Protein AF-A0A1F6F3U9-F1 (afdb_monomer)

Structure (mmCIF, N/CA/C/O backbone):
data_AF-A0A1F6F3U9-F1
#
_entry.id   AF-A0A1F6F3U9-F1
#
loop_
_atom_site.group_PDB
_atom_site.id
_atom_site.type_symbol
_atom_site.label_atom_id
_atom_site.label_alt_id
_atom_site.label_comp_id
_atom_site.label_asym_id
_atom_site.label_entity_id
_atom_site.label_seq_id
_atom_site.pdbx_PDB_ins_code
_atom_site.Cartn_x
_atom_site.Cartn_y
_atom_site.Cartn_z
_atom_site.occupancy
_atom_site.B_iso_or_equiv
_atom_site.auth_seq_id
_atom_site.auth_comp_id
_atom_site.auth_asym_id
_atom_site.auth_atom_id
_atom_site.pdbx_PDB_model_num
ATOM 1 N N . MET A 1 1 ? -0.476 -14.855 15.301 1.00 48.28 1 MET A N 1
ATOM 2 C CA . MET A 1 1 ? -0.268 -15.641 14.057 1.00 48.28 1 MET A CA 1
ATOM 3 C C . MET A 1 1 ? 0.546 -14.914 12.979 1.00 48.28 1 MET A C 1
ATOM 5 O O . MET A 1 1 ? 1.095 -15.589 12.121 1.00 48.28 1 MET A O 1
ATOM 9 N N . ILE A 1 2 ? 0.756 -13.595 13.089 1.00 57.59 2 ILE A N 1
ATOM 10 C CA . ILE A 1 2 ? 1.644 -12.790 12.227 1.00 57.59 2 ILE A CA 1
ATOM 11 C C . ILE A 1 2 ? 3.120 -13.262 12.109 1.00 57.59 2 ILE A C 1
ATOM 13 O O . ILE A 1 2 ? 3.648 -13.163 11.002 1.00 57.59 2 ILE A O 1
ATOM 17 N N . PRO A 1 3 ? 3.804 -13.850 13.125 1.00 51.75 3 PRO A N 1
ATOM 18 C CA . PRO A 1 3 ? 5.222 -14.203 12.953 1.00 51.75 3 PRO A CA 1
ATOM 19 C C . PRO A 1 3 ? 5.442 -15.367 11.975 1.00 51.75 3 PRO A C 1
ATOM 21 O O . PRO A 1 3 ? 6.508 -15.479 11.379 1.00 51.75 3 PRO A O 1
ATOM 24 N N . ARG A 1 4 ? 4.422 -16.213 11.759 1.00 51.81 4 ARG A N 1
ATOM 25 C CA . ARG A 1 4 ? 4.487 -17.311 10.782 1.00 51.81 4 ARG A CA 1
ATOM 26 C C . ARG A 1 4 ? 4.369 -16.821 9.341 1.00 51.81 4 ARG A C 1
ATOM 28 O O . ARG A 1 4 ? 4.961 -17.429 8.462 1.00 51.81 4 ARG A O 1
ATOM 35 N N . ILE A 1 5 ? 3.658 -15.716 9.118 1.00 58.09 5 ILE A N 1
ATOM 36 C CA . ILE A 1 5 ? 3.489 -15.103 7.793 1.00 58.09 5 ILE A CA 1
ATOM 37 C C . ILE A 1 5 ? 4.792 -14.409 7.379 1.00 58.09 5 ILE A C 1
ATOM 39 O O . ILE A 1 5 ? 5.242 -14.573 6.251 1.00 58.09 5 ILE A O 1
ATOM 43 N N . PHE A 1 6 ? 5.457 -13.735 8.325 1.00 57.97 6 PHE A N 1
ATOM 44 C CA . PHE A 1 6 ? 6.792 -13.174 8.104 1.00 57.97 6 PHE A CA 1
ATOM 45 C C . PHE A 1 6 ? 7.838 -14.273 7.846 1.00 57.97 6 PHE A C 1
ATOM 47 O O . PHE A 1 6 ? 8.634 -14.165 6.920 1.00 57.97 6 PHE A O 1
ATOM 54 N N . GLY A 1 7 ? 7.783 -15.383 8.595 1.00 58.53 7 GLY A N 1
ATOM 55 C CA . GLY A 1 7 ? 8.655 -16.542 8.368 1.00 58.53 7 GLY A CA 1
ATOM 56 C C . GLY A 1 7 ? 8.424 -17.255 7.028 1.00 58.53 7 GLY A C 1
ATOM 57 O O . GLY A 1 7 ? 9.380 -17.720 6.413 1.00 58.53 7 GLY A O 1
ATOM 58 N N . LEU A 1 8 ? 7.180 -17.311 6.541 1.00 60.19 8 LEU A N 1
ATOM 59 C CA . LEU A 1 8 ? 6.853 -17.920 5.247 1.00 60.19 8 LEU A CA 1
ATOM 60 C C . LEU A 1 8 ? 7.235 -17.008 4.071 1.00 60.19 8 LEU A C 1
ATOM 62 O O . LEU A 1 8 ? 7.703 -17.502 3.050 1.00 60.19 8 LEU A O 1
ATOM 66 N N . ALA A 1 9 ? 7.122 -15.685 4.239 1.00 61.50 9 ALA A N 1
ATOM 67 C CA . ALA A 1 9 ? 7.614 -14.710 3.268 1.00 61.50 9 ALA A CA 1
ATOM 68 C C . ALA A 1 9 ? 9.140 -14.812 3.082 1.00 61.50 9 ALA A C 1
ATOM 70 O O . ALA A 1 9 ? 9.621 -14.788 1.953 1.00 61.50 9 ALA A O 1
ATOM 71 N N . VAL A 1 10 ? 9.896 -15.030 4.168 1.00 66.12 10 VAL A N 1
ATOM 72 C CA . VAL A 1 10 ? 11.357 -15.245 4.125 1.00 66.12 10 VAL A CA 1
ATOM 73 C C . VAL A 1 10 ? 11.736 -16.563 3.432 1.00 66.12 10 VAL A C 1
ATOM 75 O O . VAL A 1 10 ? 12.770 -16.636 2.773 1.00 66.12 10 VAL A O 1
ATOM 78 N N . LEU A 1 11 ? 10.886 -17.591 3.508 1.00 64.25 11 LEU A N 1
ATOM 79 C CA . LEU A 1 11 ? 11.100 -18.874 2.824 1.00 64.25 11 LEU A CA 1
ATOM 80 C C . LEU A 1 11 ? 10.904 -18.806 1.300 1.00 64.25 11 LEU A C 1
ATOM 82 O O . LEU A 1 11 ? 11.435 -19.660 0.594 1.00 64.25 11 LEU A O 1
ATOM 86 N N . PHE A 1 12 ? 10.201 -17.790 0.788 1.00 62.09 12 PHE A N 1
ATOM 87 C CA . PHE A 1 12 ? 10.058 -17.537 -0.652 1.00 62.09 12 PHE A CA 1
ATOM 88 C C . PHE A 1 12 ? 11.164 -16.639 -1.234 1.00 62.09 12 PHE A C 1
ATOM 90 O O . PHE A 1 12 ? 11.372 -16.636 -2.447 1.00 62.09 12 PHE A O 1
ATOM 97 N N . VAL A 1 13 ? 11.939 -15.949 -0.388 1.00 67.12 13 VAL A N 1
ATOM 98 C CA . VAL A 1 13 ? 13.113 -15.151 -0.793 1.00 67.12 13 VAL A CA 1
ATOM 99 C C . VAL A 1 13 ? 14.141 -15.939 -1.622 1.00 67.12 13 VAL A C 1
ATOM 101 O O . VAL A 1 13 ? 14.583 -15.405 -2.640 1.00 67.12 13 VAL A O 1
ATOM 104 N N . PRO A 1 14 ? 14.524 -17.194 -1.295 1.00 65.31 14 PRO A N 1
ATOM 105 C CA . PRO A 1 14 ? 15.511 -17.918 -2.098 1.00 65.31 14 PRO A CA 1
ATOM 106 C C . PRO A 1 14 ? 15.024 -18.244 -3.515 1.00 65.31 14 PRO A C 1
ATOM 108 O O . PRO A 1 14 ? 15.860 -18.477 -4.383 1.00 65.31 14 PRO A O 1
ATOM 111 N N . MET A 1 15 ? 13.712 -18.199 -3.788 1.00 62.28 15 MET A N 1
ATOM 112 C CA . MET A 1 15 ? 13.182 -18.409 -5.138 1.00 62.28 15 MET A CA 1
ATOM 113 C C . MET A 1 15 ? 13.467 -17.218 -6.068 1.00 62.28 15 MET A C 1
ATOM 115 O O . MET A 1 15 ? 13.679 -17.410 -7.261 1.00 62.28 15 MET A O 1
ATOM 119 N N . VAL A 1 16 ? 13.574 -16.007 -5.511 1.00 61.66 16 VAL A N 1
ATOM 120 C CA . VAL A 1 16 ?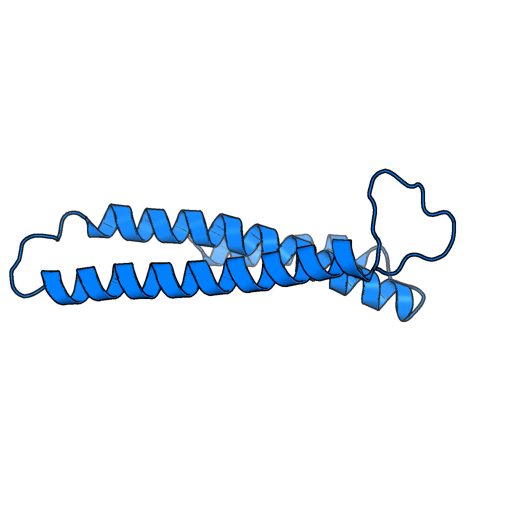 13.902 -14.770 -6.246 1.00 61.66 16 VAL A CA 1
ATOM 121 C C . VAL A 1 16 ? 15.407 -14.677 -6.558 1.00 61.66 16 VAL A C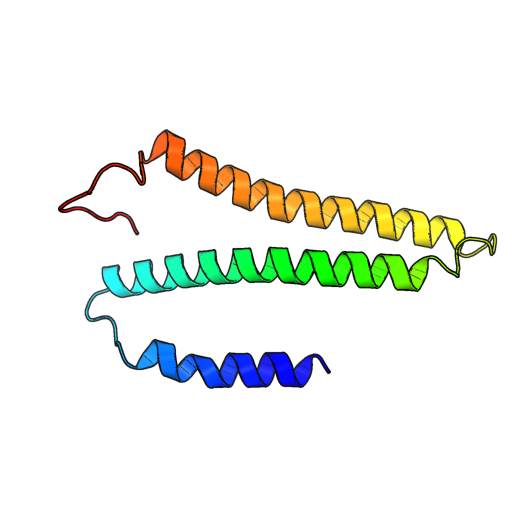 1
ATOM 123 O O . VAL A 1 16 ? 15.817 -14.003 -7.497 1.00 61.66 16 VAL A O 1
ATOM 126 N N . VAL A 1 17 ? 16.249 -15.400 -5.810 1.00 68.69 17 VAL A N 1
ATOM 127 C CA . VAL A 1 17 ? 17.722 -15.342 -5.920 1.00 68.69 17 VAL A CA 1
ATOM 128 C C . VAL A 1 17 ? 18.286 -16.251 -7.026 1.00 68.69 17 VAL A C 1
ATOM 130 O O . VAL A 1 17 ? 19.403 -16.030 -7.493 1.00 68.69 17 VAL A O 1
ATOM 133 N N . LEU A 1 18 ? 17.537 -17.258 -7.495 1.00 58.47 18 LEU A N 1
ATOM 134 C CA . LEU A 1 18 ? 18.032 -18.245 -8.474 1.00 58.47 18 LEU A CA 1
ATOM 135 C C . LEU A 1 18 ? 18.206 -17.694 -9.904 1.00 58.47 18 LEU A C 1
ATOM 137 O O . LEU A 1 18 ? 18.842 -18.349 -10.729 1.00 58.47 18 LEU A O 1
ATOM 141 N N . ALA A 1 19 ? 17.724 -16.481 -10.188 1.00 56.41 19 ALA A N 1
ATOM 142 C CA . ALA A 1 19 ? 17.994 -15.745 -11.422 1.00 56.41 19 ALA A CA 1
ATOM 143 C C . ALA A 1 19 ? 18.878 -14.527 -11.111 1.00 56.41 19 ALA A C 1
ATOM 145 O O . ALA A 1 19 ? 18.416 -13.390 -11.080 1.00 56.41 19 ALA A O 1
ATOM 146 N N . ALA A 1 20 ? 20.159 -14.771 -10.823 1.00 64.38 20 ALA A N 1
ATOM 147 C CA . ALA A 1 20 ? 21.096 -13.702 -10.490 1.00 64.38 20 ALA A CA 1
ATOM 148 C C . ALA A 1 20 ? 21.194 -12.673 -11.644 1.00 64.38 20 ALA A C 1
ATOM 150 O O . ALA A 1 20 ? 21.610 -13.049 -12.751 1.00 64.38 20 ALA A O 1
ATOM 151 N N . PRO A 1 21 ? 20.852 -11.389 -11.414 1.00 65.75 21 PRO A N 1
ATOM 152 C CA . PRO A 1 21 ? 20.948 -10.355 -12.436 1.00 65.75 21 PRO A CA 1
ATOM 153 C C . PRO A 1 21 ? 22.412 -10.150 -12.832 1.00 65.75 21 PRO A C 1
ATOM 155 O O . PRO A 1 21 ? 23.303 -10.040 -11.990 1.00 65.75 21 PRO A O 1
ATOM 158 N N . ARG A 1 22 ? 22.677 -10.116 -14.140 1.00 71.75 22 ARG A N 1
ATOM 159 C CA . ARG A 1 22 ? 24.040 -9.994 -14.691 1.00 71.75 22 ARG A CA 1
ATOM 160 C C . ARG A 1 22 ? 24.485 -8.542 -14.881 1.00 71.75 22 ARG A C 1
ATOM 162 O O . ARG A 1 22 ? 25.659 -8.303 -15.145 1.00 71.75 22 ARG A O 1
ATOM 169 N N . THR A 1 23 ? 23.570 -7.579 -14.751 1.00 81.38 23 THR A N 1
ATOM 170 C CA . THR A 1 23 ? 23.842 -6.145 -14.912 1.00 81.38 23 THR A CA 1
ATOM 171 C C . THR A 1 23 ? 23.138 -5.322 -13.830 1.00 81.38 23 THR A C 1
ATOM 173 O O . THR A 1 23 ? 22.151 -5.761 -13.241 1.00 81.38 23 THR A O 1
ATOM 176 N N . PHE A 1 24 ? 23.627 -4.101 -13.590 1.00 81.81 24 PHE A N 1
ATOM 177 C CA . PHE A 1 24 ? 22.987 -3.148 -12.673 1.00 81.81 24 PHE A CA 1
ATOM 178 C C . PHE A 1 24 ? 21.550 -2.801 -13.098 1.00 81.81 24 PHE A C 1
ATOM 180 O O . PHE A 1 24 ? 20.688 -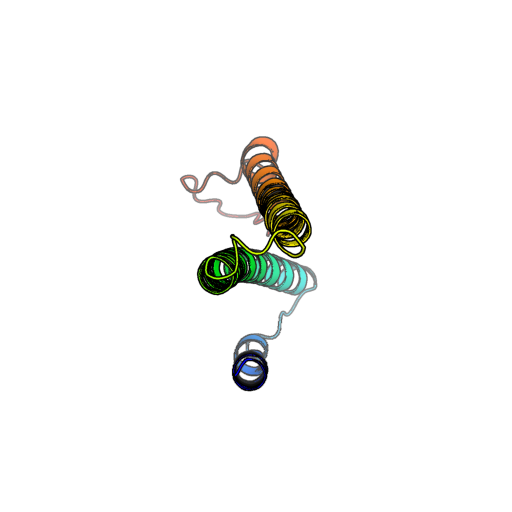2.598 -12.250 1.00 81.81 24 PHE A O 1
ATOM 187 N N . ARG A 1 25 ? 21.282 -2.783 -14.410 1.00 81.38 25 ARG A N 1
ATOM 188 C CA . ARG A 1 25 ? 19.954 -2.508 -14.973 1.00 81.38 25 ARG A CA 1
ATOM 189 C C . ARG A 1 25 ? 18.941 -3.586 -14.594 1.00 81.38 25 ARG A C 1
ATOM 191 O O . ARG A 1 25 ? 17.866 -3.259 -14.114 1.00 81.38 25 ARG A O 1
ATOM 198 N N . GLU A 1 26 ? 19.321 -4.852 -14.757 1.00 79.12 26 GLU A N 1
ATOM 199 C CA . GLU A 1 26 ? 18.488 -6.004 -14.381 1.00 79.12 26 GLU A CA 1
ATOM 200 C C . GLU A 1 26 ? 18.197 -6.015 -12.875 1.00 79.12 26 GLU A C 1
ATOM 202 O O . GLU A 1 26 ? 17.076 -6.276 -12.450 1.00 79.12 26 GLU A O 1
ATOM 207 N N . LEU A 1 27 ? 19.196 -5.668 -12.054 1.00 81.44 27 LEU A N 1
ATOM 208 C CA . LEU A 1 27 ? 19.017 -5.544 -10.609 1.00 81.44 27 LEU A CA 1
ATOM 209 C C . LEU A 1 27 ? 18.030 -4.422 -10.251 1.00 81.44 27 LEU A C 1
ATOM 211 O O . LEU A 1 27 ? 17.162 -4.620 -9.404 1.00 81.44 27 LEU A O 1
ATOM 215 N N . ALA A 1 28 ? 18.154 -3.254 -10.888 1.00 83.69 28 ALA A N 1
ATOM 216 C CA . ALA A 1 28 ? 17.267 -2.120 -10.648 1.00 83.69 28 ALA A CA 1
ATOM 217 C C . ALA A 1 28 ? 15.815 -2.434 -11.043 1.00 83.69 28 ALA A C 1
ATOM 219 O O . ALA A 1 28 ? 14.908 -2.117 -10.276 1.00 83.69 28 ALA A O 1
ATOM 220 N N . CYS A 1 29 ? 15.599 -3.111 -12.178 1.00 78.44 29 CYS A N 1
ATOM 221 C CA . CYS A 1 29 ? 14.259 -3.518 -12.601 1.00 78.44 29 CYS A CA 1
ATOM 222 C C . CYS A 1 29 ? 13.644 -4.552 -11.653 1.00 78.44 29 CYS A C 1
ATOM 224 O O . CYS A 1 29 ? 12.499 -4.396 -11.246 1.00 78.44 29 CYS A O 1
ATOM 226 N N . LEU A 1 30 ? 14.417 -5.553 -11.219 1.00 82.06 30 LEU A N 1
ATOM 227 C CA . LEU A 1 30 ? 13.933 -6.559 -10.270 1.00 82.06 30 LEU A CA 1
ATOM 228 C C . LEU A 1 30 ? 13.496 -5.930 -8.940 1.00 82.06 30 LEU A C 1
ATOM 230 O O . LEU A 1 30 ? 12.492 -6.335 -8.359 1.00 82.06 30 LEU A O 1
ATOM 234 N N . ILE A 1 31 ? 14.238 -4.929 -8.456 1.00 82.69 31 ILE A N 1
ATOM 235 C CA . ILE A 1 31 ? 13.869 -4.193 -7.243 1.00 82.69 31 ILE A CA 1
ATOM 236 C C . ILE A 1 31 ? 12.603 -3.361 -7.477 1.00 82.69 31 ILE A C 1
ATOM 238 O O . ILE A 1 31 ? 11.738 -3.350 -6.605 1.00 82.69 31 ILE A O 1
ATOM 242 N N . ALA A 1 32 ? 12.477 -2.687 -8.623 1.00 83.38 32 ALA A N 1
ATOM 243 C CA . ALA A 1 32 ? 11.293 -1.892 -8.950 1.00 83.38 32 ALA A CA 1
ATOM 244 C C . ALA A 1 32 ? 10.020 -2.758 -8.994 1.00 83.38 32 ALA A C 1
ATOM 246 O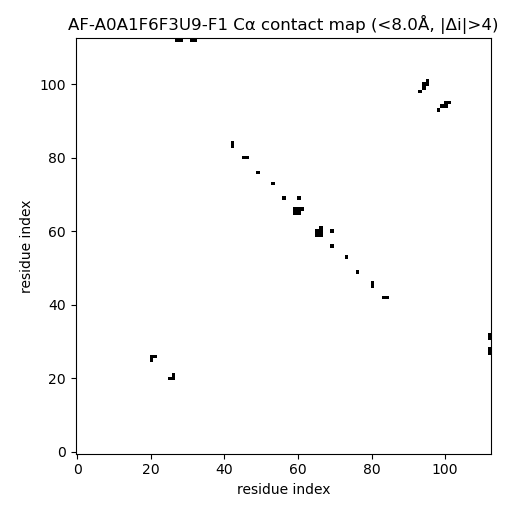 O . ALA A 1 32 ? 9.062 -2.454 -8.284 1.00 83.38 32 ALA A O 1
ATOM 247 N N . ASP A 1 33 ? 10.057 -3.886 -9.708 1.00 81.88 33 ASP A N 1
ATOM 248 C CA . ASP A 1 33 ? 8.948 -4.850 -9.794 1.00 81.88 33 ASP A CA 1
ATOM 249 C C . ASP A 1 33 ? 8.578 -5.436 -8.428 1.00 81.88 33 ASP A C 1
ATOM 251 O O . ASP A 1 33 ? 7.400 -5.585 -8.081 1.00 81.88 33 ASP A O 1
ATOM 255 N N . LEU A 1 34 ? 9.592 -5.765 -7.622 1.00 83.56 34 LEU A N 1
ATOM 256 C CA . LEU A 1 34 ? 9.378 -6.290 -6.281 1.00 83.56 34 LEU A CA 1
ATOM 257 C C . LEU A 1 34 ? 8.709 -5.248 -5.382 1.00 83.56 34 LEU A C 1
ATOM 259 O O . LEU A 1 34 ? 7.814 -5.601 -4.617 1.00 83.56 34 LEU A O 1
ATOM 263 N N . LEU A 1 35 ? 9.130 -3.983 -5.460 1.00 85.44 35 LEU A N 1
ATOM 264 C CA . LEU A 1 35 ? 8.540 -2.896 -4.683 1.00 85.44 35 LEU A CA 1
ATOM 265 C C . LEU A 1 35 ? 7.108 -2.590 -5.121 1.00 85.44 35 LEU A C 1
ATOM 267 O O . LEU A 1 35 ? 6.270 -2.357 -4.248 1.00 85.44 35 LEU A O 1
ATOM 271 N N . ASP A 1 36 ? 6.803 -2.623 -6.418 1.00 84.94 36 ASP A N 1
ATOM 272 C CA . ASP A 1 36 ? 5.439 -2.395 -6.904 1.00 84.94 36 ASP A CA 1
ATOM 273 C C . ASP A 1 36 ? 4.499 -3.523 -6.455 1.00 84.94 36 ASP A C 1
ATOM 275 O O . ASP A 1 36 ? 3.483 -3.283 -5.793 1.00 84.94 36 ASP A O 1
ATOM 279 N N . THR A 1 37 ? 4.920 -4.775 -6.661 1.00 84.56 37 THR A N 1
ATOM 280 C CA . THR A 1 37 ? 4.178 -5.956 -6.200 1.00 84.56 37 THR A CA 1
ATOM 281 C C . THR A 1 37 ? 3.998 -5.942 -4.681 1.00 84.56 37 THR A C 1
ATOM 283 O O . THR A 1 37 ? 2.897 -6.169 -4.171 1.00 84.56 37 THR A O 1
ATOM 286 N N . ALA A 1 38 ? 5.063 -5.650 -3.927 1.00 86.56 38 ALA A N 1
ATOM 287 C CA . ALA A 1 38 ? 5.004 -5.580 -2.472 1.00 86.56 38 ALA A CA 1
ATOM 288 C C . ALA A 1 38 ? 4.062 -4.468 -1.998 1.00 86.56 38 ALA A C 1
ATOM 290 O O . ALA A 1 38 ? 3.274 -4.696 -1.081 1.00 86.56 38 ALA A O 1
ATOM 291 N N . THR A 1 39 ? 4.097 -3.292 -2.627 1.00 89.75 39 THR A N 1
ATOM 292 C CA . THR A 1 39 ? 3.209 -2.171 -2.291 1.00 89.75 39 THR A CA 1
ATOM 293 C C . THR A 1 39 ? 1.748 -2.552 -2.511 1.00 89.75 39 THR A C 1
ATOM 295 O O . THR A 1 39 ? 0.935 -2.388 -1.599 1.00 89.75 39 THR A O 1
ATOM 298 N N . PHE A 1 40 ? 1.414 -3.153 -3.656 1.00 86.12 40 PHE A N 1
ATOM 299 C CA . PHE A 1 40 ? 0.053 -3.608 -3.948 1.00 86.12 40 PHE A CA 1
ATOM 300 C C . PHE A 1 40 ? -0.450 -4.655 -2.937 1.00 86.12 40 PHE A C 1
ATOM 302 O O . PHE A 1 40 ? -1.582 -4.583 -2.437 1.00 86.12 40 PHE A O 1
ATOM 309 N N . VAL A 1 41 ? 0.413 -5.605 -2.565 1.00 90.12 41 VAL A N 1
ATOM 310 C CA . VAL A 1 41 ? 0.112 -6.612 -1.537 1.00 90.12 41 VAL A CA 1
ATOM 311 C C . VAL A 1 41 ? -0.102 -5.962 -0.167 1.00 90.12 41 VAL A C 1
ATOM 313 O O . VAL A 1 41 ? -1.057 -6.311 0.530 1.00 90.12 41 VAL A O 1
ATOM 316 N N . LEU A 1 42 ? 0.739 -5.000 0.222 1.00 89.94 42 LEU A N 1
ATOM 317 C CA . LEU A 1 42 ? 0.623 -4.285 1.496 1.00 89.94 42 LEU A CA 1
ATOM 318 C C . LEU A 1 42 ? -0.644 -3.434 1.574 1.00 89.94 42 LEU A C 1
ATOM 320 O O . LEU A 1 42 ? -1.281 -3.419 2.624 1.00 89.94 42 LEU A O 1
ATOM 324 N N . ILE A 1 43 ? -1.042 -2.773 0.485 1.00 89.94 43 ILE A N 1
ATOM 325 C CA . ILE A 1 43 ? -2.303 -2.022 0.418 1.00 89.94 43 ILE A CA 1
ATOM 326 C C . ILE A 1 43 ? -3.486 -2.971 0.629 1.00 89.94 43 ILE A C 1
ATOM 328 O O . ILE A 1 43 ? -4.345 -2.713 1.474 1.00 89.94 43 ILE A O 1
ATOM 332 N N . THR A 1 44 ? -3.503 -4.100 -0.082 1.00 90.44 44 THR A N 1
ATOM 333 C CA . THR A 1 44 ? -4.586 -5.091 0.010 1.00 90.44 44 THR A CA 1
ATOM 334 C C . THR A 1 44 ? -4.681 -5.684 1.418 1.00 90.44 44 THR A C 1
ATOM 336 O O . THR A 1 44 ? -5.754 -5.715 2.022 1.00 90.44 44 THR A O 1
ATOM 339 N N . LEU A 1 45 ? -3.549 -6.112 1.982 1.00 91.12 45 LEU A N 1
ATOM 340 C CA . LEU A 1 45 ? -3.491 -6.669 3.333 1.00 91.12 45 LEU A CA 1
ATOM 341 C C . LEU A 1 45 ? -3.818 -5.613 4.399 1.00 91.12 45 LEU A C 1
ATOM 343 O O . LEU A 1 45 ? -4.522 -5.904 5.366 1.00 91.12 45 LEU A O 1
ATOM 347 N N . GLY A 1 46 ? -3.330 -4.386 4.215 1.00 89.56 46 GLY A N 1
ATOM 348 C CA . GLY A 1 46 ? -3.583 -3.246 5.090 1.00 89.56 46 GLY A CA 1
ATOM 349 C C . GLY A 1 46 ? -5.063 -2.888 5.148 1.00 89.56 46 GLY A C 1
ATOM 350 O O . GLY A 1 46 ? -5.584 -2.652 6.234 1.00 89.56 46 GLY A O 1
ATOM 351 N N . LEU A 1 47 ? -5.764 -2.944 4.013 1.00 92.62 47 LEU A N 1
ATOM 352 C CA . LEU A 1 47 ? -7.207 -2.727 3.943 1.00 92.62 47 LEU A CA 1
ATOM 353 C C . LEU A 1 47 ? -7.982 -3.795 4.728 1.00 92.62 47 LEU A C 1
ATOM 355 O O . LEU A 1 47 ? -8.853 -3.463 5.532 1.00 92.62 47 LEU A O 1
ATOM 359 N N . VAL A 1 48 ? -7.631 -5.074 4.551 1.00 94.00 48 VAL A N 1
ATOM 360 C CA . VAL A 1 48 ? -8.249 -6.187 5.294 1.00 94.00 48 VAL A CA 1
ATOM 361 C C . VAL A 1 48 ? -8.013 -6.039 6.799 1.00 94.00 48 VAL A C 1
ATOM 363 O O . VAL A 1 48 ? -8.947 -6.159 7.591 1.00 94.00 48 VAL A O 1
ATOM 366 N N . MET A 1 49 ? -6.778 -5.731 7.203 1.00 91.25 49 MET A N 1
ATOM 367 C CA . MET A 1 49 ? -6.407 -5.523 8.607 1.00 91.25 49 MET A CA 1
ATOM 368 C C . MET A 1 49 ? -7.100 -4.295 9.211 1.00 91.25 49 MET A C 1
ATOM 370 O O . MET A 1 49 ? -7.539 -4.349 10.360 1.00 91.25 49 MET A O 1
ATOM 374 N N . TYR A 1 50 ? -7.243 -3.211 8.442 1.00 91.44 50 TYR A N 1
ATOM 375 C CA . TYR A 1 50 ? -7.975 -2.018 8.858 1.00 91.44 50 TYR A CA 1
ATOM 376 C C . TYR A 1 50 ? -9.442 -2.354 9.128 1.00 91.44 50 TYR A C 1
ATOM 378 O O . TYR A 1 50 ? -9.916 -2.118 10.238 1.00 91.44 50 TYR A O 1
ATOM 386 N N . PHE A 1 51 ? -10.141 -2.986 8.179 1.00 91.31 51 PHE A N 1
ATOM 387 C CA . PHE A 1 51 ? -11.539 -3.381 8.372 1.00 91.31 51 PHE A CA 1
ATOM 388 C C . PHE A 1 51 ? -11.723 -4.382 9.514 1.00 91.31 51 PHE A C 1
ATOM 390 O O . PHE A 1 51 ? -12.684 -4.258 10.269 1.00 91.31 51 PHE A O 1
ATOM 397 N N . TRP A 1 52 ? -10.796 -5.324 9.699 1.00 90.31 52 TRP A N 1
ATOM 398 C CA . TRP A 1 52 ? -10.812 -6.230 10.849 1.00 90.31 52 TRP A CA 1
ATOM 399 C C . TRP A 1 52 ? -10.682 -5.473 12.180 1.00 90.31 52 TRP A C 1
ATOM 401 O O . TRP A 1 52 ? -11.422 -5.733 13.135 1.00 90.31 52 TRP A O 1
ATOM 411 N N . GLY A 1 53 ? -9.764 -4.503 12.239 1.00 86.88 53 GLY A N 1
ATOM 412 C CA . GLY A 1 53 ? -9.588 -3.614 13.384 1.00 86.88 53 GLY A CA 1
ATOM 413 C C . GLY A 1 53 ? -10.818 -2.746 13.644 1.00 86.88 53 GLY A C 1
ATOM 414 O O . GLY A 1 53 ? -11.194 -2.551 14.797 1.00 86.88 53 GLY A O 1
ATOM 415 N N . VAL A 1 54 ? -11.496 -2.280 12.591 1.00 87.56 54 VAL A N 1
ATOM 416 C CA . VAL A 1 54 ? -12.762 -1.553 12.728 1.00 87.56 54 VAL A CA 1
ATOM 417 C C . VAL A 1 54 ? -13.863 -2.452 13.264 1.00 87.56 54 VAL A C 1
ATOM 419 O O . VAL A 1 54 ? -14.428 -2.145 14.311 1.00 87.56 54 VAL A O 1
ATOM 422 N N . ALA A 1 55 ? -14.114 -3.589 12.619 1.00 86.75 55 ALA A N 1
ATOM 423 C CA . ALA A 1 55 ? -15.178 -4.517 12.989 1.00 86.75 55 ALA A CA 1
ATOM 424 C C . ALA A 1 55 ? -15.076 -4.995 14.446 1.00 86.75 55 ALA A C 1
ATOM 426 O O . ALA A 1 55 ? -16.084 -5.078 15.144 1.00 86.75 55 ALA A O 1
ATOM 427 N N . THR A 1 56 ? -13.858 -5.248 14.930 1.00 82.50 56 THR A N 1
ATOM 428 C CA . THR A 1 56 ? -13.618 -5.719 16.304 1.00 82.50 56 THR A CA 1
ATOM 429 C C . THR A 1 56 ? -13.824 -4.618 17.353 1.00 82.50 56 THR A C 1
ATOM 431 O O . THR A 1 56 ? -14.145 -4.913 18.502 1.00 82.50 56 THR A O 1
ATOM 434 N N . ASN A 1 57 ? -13.673 -3.346 16.974 1.00 76.19 57 ASN A N 1
ATOM 435 C CA . ASN A 1 57 ? -13.788 -2.206 17.887 1.00 76.19 57 ASN A CA 1
ATOM 436 C C . ASN A 1 57 ? -15.209 -1.602 17.934 1.00 76.19 57 ASN A C 1
ATOM 438 O O . ASN A 1 57 ? -15.515 -0.871 18.872 1.00 76.19 57 ASN A O 1
ATOM 442 N N . ILE A 1 58 ? -16.102 -1.964 16.998 1.00 74.81 58 ILE A N 1
ATOM 443 C CA . ILE A 1 58 ? -17.531 -1.569 16.974 1.00 74.81 58 ILE A CA 1
ATOM 444 C C . ILE A 1 58 ? -18.323 -1.859 18.274 1.00 74.81 58 ILE A C 1
ATOM 446 O O . ILE A 1 58 ? -19.129 -1.017 18.670 1.00 74.81 58 ILE A O 1
ATOM 450 N N . PRO A 1 59 ? -18.121 -2.974 19.000 1.00 68.31 59 PRO A N 1
ATOM 451 C CA . PRO A 1 59 ? -18.921 -3.287 20.190 1.00 68.31 59 PRO A CA 1
ATOM 452 C C . PRO A 1 59 ? -18.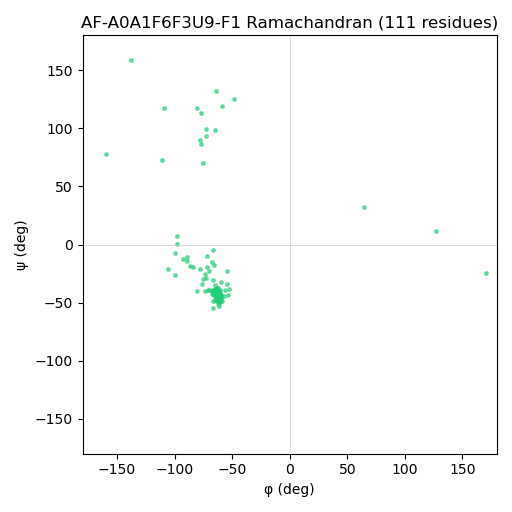705 -2.345 21.388 1.00 68.31 59 PRO A C 1
ATOM 454 O O . PRO A 1 59 ? -19.507 -2.358 22.314 1.00 68.31 59 PRO A O 1
ATOM 457 N N . HIS A 1 60 ? -17.635 -1.540 21.396 1.00 62.91 60 HIS A N 1
ATOM 458 C CA . HIS A 1 60 ? -17.296 -0.631 22.502 1.00 62.91 60 HIS A CA 1
ATOM 459 C C . HIS A 1 60 ? -17.759 0.818 22.265 1.00 62.91 60 HIS A C 1
ATOM 461 O O . HIS A 1 60 ? -17.419 1.715 23.044 1.00 62.91 60 HIS A O 1
ATOM 467 N N . PHE A 1 61 ? -18.521 1.069 21.199 1.00 60.75 61 PHE A N 1
ATOM 468 C CA . PHE A 1 61 ? -19.133 2.366 20.934 1.00 60.75 61 PHE A CA 1
ATOM 469 C C . PHE A 1 61 ? -20.367 2.549 21.826 1.00 60.75 61 PHE A C 1
ATOM 471 O O . PHE A 1 61 ? -21.477 2.182 21.453 1.00 60.75 61 PHE A O 1
ATOM 478 N N . GLY A 1 62 ? -20.186 3.109 23.020 1.00 62.09 62 GLY A N 1
ATOM 479 C CA . GLY A 1 62 ? -21.315 3.388 23.914 1.00 62.09 62 GLY A CA 1
ATOM 480 C C . GLY A 1 62 ? -20.929 3.811 25.324 1.00 62.09 62 GLY A C 1
ATOM 481 O O . GLY A 1 62 ? -21.688 4.529 25.962 1.00 62.09 62 GLY A O 1
ATOM 482 N N . ASP A 1 63 ? -19.735 3.437 25.792 1.00 69.88 63 ASP A N 1
ATOM 483 C CA . ASP A 1 63 ? -19.231 3.906 27.081 1.00 69.88 63 ASP A CA 1
ATOM 484 C C . ASP A 1 63 ? -18.651 5.320 26.905 1.00 69.88 63 ASP A C 1
ATOM 486 O O . ASP A 1 63 ? -17.716 5.534 26.122 1.00 69.88 63 ASP A O 1
ATOM 490 N N . GLU A 1 64 ? -19.238 6.310 27.582 1.00 64.56 64 GLU A N 1
ATOM 491 C CA . GLU A 1 64 ? -19.006 7.752 27.370 1.00 64.56 64 GLU A CA 1
ATOM 492 C C . GLU A 1 64 ? -17.520 8.152 27.453 1.00 64.56 64 GLU A C 1
ATOM 494 O O . GLU A 1 64 ? -17.092 9.138 26.856 1.00 64.56 64 GLU A O 1
ATOM 499 N N . LYS A 1 65 ? -16.696 7.347 28.134 1.00 64.50 65 LYS A N 1
ATOM 500 C CA . LYS A 1 65 ? -15.255 7.578 28.313 1.00 64.50 65 LYS A CA 1
ATOM 501 C C . LYS A 1 65 ? -14.384 7.030 27.172 1.00 64.50 65 LYS A C 1
ATOM 503 O O . LYS A 1 65 ? -13.227 7.435 27.041 1.00 64.50 65 LYS A O 1
ATOM 508 N N . GLY A 1 66 ? -14.902 6.109 26.356 1.00 67.44 66 GLY A N 1
ATOM 509 C CA . GLY A 1 66 ? -14.165 5.432 25.278 1.00 67.44 66 GLY A CA 1
ATOM 510 C C . GLY A 1 66 ? -14.526 5.895 23.864 1.00 67.44 66 GLY A C 1
ATOM 511 O O . GLY A 1 66 ? -13.720 5.739 22.941 1.00 67.44 66 GLY A O 1
ATOM 512 N N . ALA A 1 67 ? -15.705 6.497 23.691 1.00 71.88 67 ALA A N 1
ATOM 513 C CA . ALA A 1 67 ? -16.259 6.819 22.378 1.00 71.88 67 ALA A CA 1
ATOM 514 C C . ALA A 1 67 ? -15.447 7.872 21.599 1.00 71.88 67 ALA A C 1
ATOM 516 O O 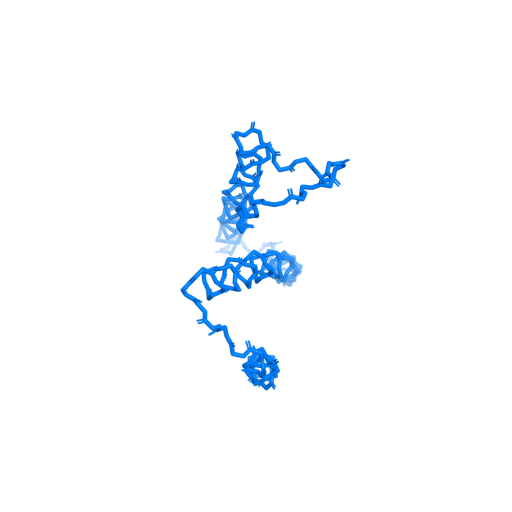. ALA A 1 67 ? -15.253 7.720 20.393 1.00 71.88 67 ALA A O 1
ATOM 517 N N . GLU A 1 68 ? -14.930 8.920 22.251 1.00 76.94 68 GLU A N 1
ATOM 518 C CA . GLU A 1 68 ? -14.125 9.947 21.563 1.00 76.94 68 GLU A CA 1
ATOM 519 C C . GLU A 1 68 ? -12.788 9.401 21.049 1.00 76.94 68 GLU A C 1
ATOM 521 O O . GLU A 1 68 ? -12.389 9.671 19.914 1.00 76.94 68 GLU A O 1
ATOM 526 N N . LYS A 1 69 ? -12.114 8.572 21.855 1.00 78.12 69 LYS A N 1
ATOM 527 C CA . LYS A 1 69 ? -10.836 7.954 21.475 1.00 78.12 69 LYS A CA 1
ATOM 528 C C . LYS A 1 69 ? -11.009 6.986 20.307 1.00 78.12 69 LYS A C 1
ATOM 530 O O . LYS A 1 69 ? -10.192 6.989 19.390 1.00 78.12 69 LYS A O 1
ATOM 535 N N . GLN A 1 70 ? -12.090 6.208 20.306 1.00 78.44 70 GLN A N 1
ATOM 536 C CA . GLN A 1 70 ? -12.427 5.314 19.197 1.00 78.44 70 GLN A CA 1
ATOM 537 C C . GLN A 1 70 ? -12.731 6.081 17.908 1.00 78.44 70 GLN A C 1
ATOM 539 O O . GLN A 1 70 ? -12.164 5.763 16.867 1.00 78.44 70 GLN A O 1
ATOM 544 N N . LYS A 1 71 ? -13.549 7.140 17.969 1.00 81.31 71 LYS A N 1
ATOM 545 C CA . LYS A 1 71 ? -13.829 7.996 16.802 1.00 81.31 71 LYS A CA 1
ATOM 546 C C . LYS A 1 71 ? -12.551 8.588 16.204 1.00 81.31 71 LYS A C 1
ATOM 548 O O . LYS A 1 71 ? -12.372 8.548 14.988 1.00 81.31 71 LYS A O 1
ATOM 553 N N . SER A 1 72 ? -11.647 9.078 17.055 1.00 84.62 72 SER A N 1
ATOM 554 C CA . SER A 1 72 ? -10.344 9.597 16.624 1.00 84.62 72 SER A CA 1
ATOM 555 C C . SER A 1 72 ? -9.499 8.514 15.941 1.00 84.62 72 SER A C 1
ATOM 557 O O . SER A 1 72 ? -8.938 8.755 14.874 1.00 84.62 72 SER A O 1
ATOM 559 N N . PHE A 1 73 ? -9.477 7.290 16.481 1.00 85.75 73 PHE A N 1
ATOM 560 C CA . PHE A 1 73 ? -8.758 6.165 15.876 1.00 85.75 73 PHE A CA 1
ATOM 561 C C . PHE A 1 73 ? -9.260 5.826 14.463 1.00 85.75 73 PHE A C 1
ATOM 563 O O . PHE A 1 73 ? -8.448 5.639 13.557 1.00 85.75 73 PHE A O 1
ATOM 570 N N . PHE A 1 74 ? -10.580 5.801 14.238 1.00 87.69 74 PHE A N 1
ATOM 571 C CA . PHE A 1 74 ? -11.129 5.542 12.900 1.00 87.69 74 PHE A CA 1
ATOM 572 C C . PHE A 1 74 ? -10.763 6.627 11.899 1.00 87.69 74 PHE A C 1
ATOM 574 O O . PHE A 1 74 ? -10.369 6.309 10.776 1.00 87.69 74 PHE A O 1
ATOM 581 N N . PHE A 1 75 ? -10.847 7.888 12.325 1.00 90.12 75 PHE A N 1
ATOM 582 C CA . PHE A 1 75 ? -10.518 9.036 11.492 1.00 90.12 75 PHE A CA 1
ATOM 583 C C . PHE A 1 75 ? -9.036 9.042 11.094 1.00 90.12 75 PHE A C 1
ATOM 585 O O . PHE A 1 75 ? -8.712 9.133 9.912 1.00 90.12 75 PHE A O 1
ATOM 592 N N . TRP A 1 76 ? -8.133 8.848 12.058 1.00 92.62 76 TRP A N 1
ATOM 593 C CA . TRP A 1 76 ? -6.695 8.770 11.793 1.00 92.62 76 TRP A CA 1
ATOM 594 C C . TRP A 1 76 ? -6.314 7.564 10.936 1.00 92.62 76 TRP A C 1
ATOM 596 O O . TRP A 1 7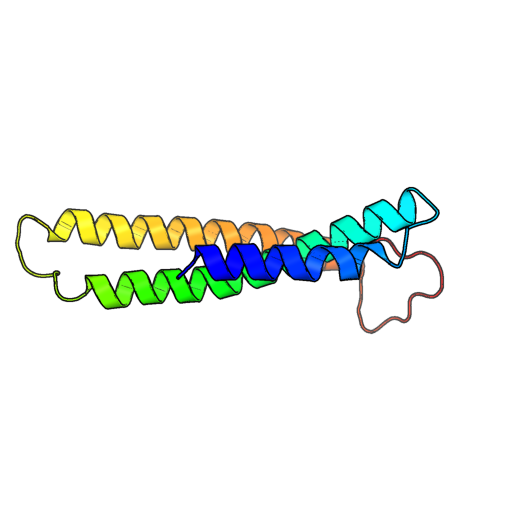6 ? -5.498 7.694 10.024 1.00 92.62 76 TRP A O 1
ATOM 606 N N . GLY A 1 77 ? -6.922 6.402 11.183 1.00 90.44 77 GLY A N 1
ATOM 607 C CA . GLY A 1 77 ? -6.669 5.212 10.378 1.00 90.44 77 GLY A CA 1
ATOM 608 C C . GLY A 1 77 ? -7.119 5.378 8.922 1.00 90.44 77 GLY A C 1
ATOM 609 O O . GLY A 1 77 ? -6.390 4.981 8.015 1.00 90.44 77 GLY A O 1
ATOM 610 N N . LEU A 1 78 ? -8.260 6.037 8.687 1.00 92.81 78 LEU A N 1
ATOM 611 C CA . LEU A 1 78 ? -8.731 6.341 7.334 1.00 92.81 78 LEU A CA 1
ATOM 612 C C . LEU A 1 78 ? -7.795 7.319 6.612 1.00 92.81 78 LEU A C 1
ATOM 614 O O . LEU A 1 78 ? -7.505 7.121 5.436 1.00 92.81 78 LEU A O 1
ATOM 618 N N . ILE A 1 79 ? -7.290 8.343 7.309 1.00 95.44 79 ILE A N 1
ATOM 619 C CA . ILE A 1 79 ? -6.335 9.304 6.737 1.00 95.44 79 ILE A CA 1
ATOM 620 C C . ILE A 1 79 ? -5.052 8.602 6.290 1.00 95.44 79 ILE A C 1
ATOM 622 O O . ILE A 1 79 ? -4.600 8.813 5.166 1.00 95.44 79 ILE A O 1
ATOM 626 N N . ILE A 1 80 ? -4.470 7.755 7.143 1.00 91.38 80 ILE A N 1
ATOM 627 C CA . ILE A 1 80 ? -3.227 7.039 6.821 1.00 91.38 80 ILE A CA 1
ATOM 628 C C . ILE A 1 80 ? -3.434 6.128 5.608 1.00 91.38 80 ILE A C 1
ATOM 630 O O . ILE A 1 80 ? -2.613 6.130 4.690 1.00 91.38 80 ILE A O 1
ATOM 634 N N . LEU A 1 81 ? -4.546 5.389 5.585 1.00 92.50 81 LEU A N 1
ATOM 635 C CA . LEU A 1 81 ? -4.905 4.524 4.465 1.00 92.50 81 LEU A CA 1
ATOM 636 C C . LEU A 1 81 ? -5.073 5.331 3.169 1.00 92.50 81 LEU A C 1
ATOM 638 O O . LEU A 1 81 ? -4.531 4.955 2.132 1.00 92.50 81 LEU A O 1
ATOM 642 N N . PHE A 1 82 ? -5.777 6.462 3.238 1.00 94.25 82 PHE A N 1
ATOM 643 C CA 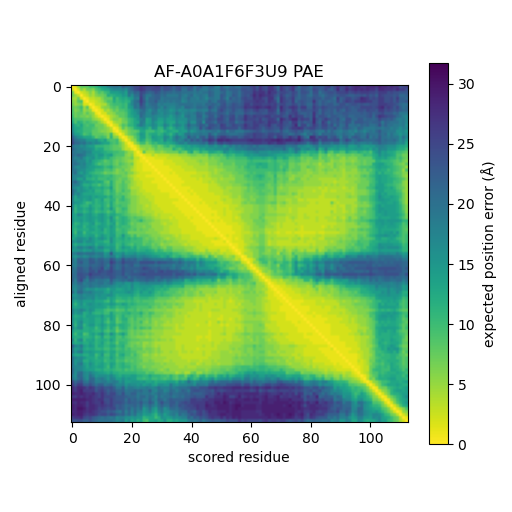. PHE A 1 82 ? -6.001 7.338 2.095 1.00 94.25 82 PHE A CA 1
ATOM 644 C C . PHE A 1 82 ? -4.690 7.888 1.527 1.00 94.25 82 PHE A C 1
ATOM 646 O O . PHE A 1 82 ? -4.475 7.818 0.321 1.00 94.25 82 PHE A O 1
ATOM 653 N N . VAL A 1 83 ? -3.789 8.391 2.376 1.00 94.31 83 VAL A N 1
ATOM 654 C CA . VAL A 1 83 ? -2.496 8.935 1.934 1.00 94.31 83 VAL A CA 1
ATOM 655 C C . VAL A 1 83 ? -1.621 7.847 1.308 1.00 94.31 83 VAL A C 1
ATOM 657 O O . VAL A 1 83 ? -1.037 8.084 0.252 1.00 94.31 83 VAL A O 1
ATOM 660 N N . MET A 1 84 ? -1.572 6.649 1.903 1.00 88.44 84 MET A N 1
ATOM 661 C CA . MET A 1 84 ? -0.813 5.515 1.355 1.00 88.44 84 MET A CA 1
ATOM 662 C C . MET A 1 84 ? -1.280 5.128 -0.053 1.00 88.44 84 MET A C 1
ATOM 664 O O . MET A 1 84 ?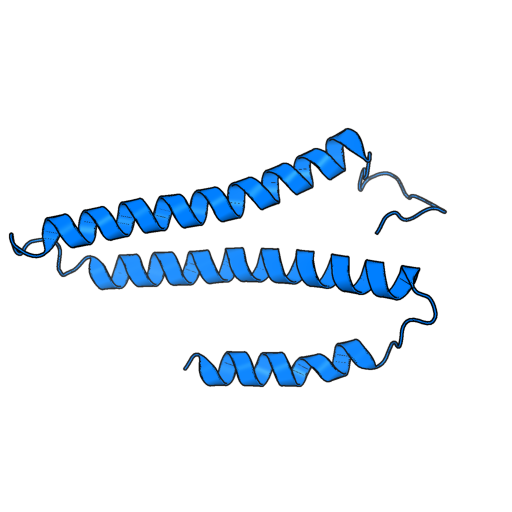 -0.459 5.006 -0.959 1.00 88.44 84 MET A O 1
ATOM 668 N N . VAL A 1 85 ? -2.594 4.986 -0.258 1.00 91.69 85 VAL A N 1
ATOM 669 C CA . VAL A 1 85 ? -3.162 4.627 -1.569 1.00 91.69 85 VAL A CA 1
ATOM 670 C C . VAL A 1 85 ? -3.030 5.776 -2.570 1.00 91.69 85 VAL A C 1
ATOM 672 O O . VAL A 1 85 ? -2.720 5.543 -3.736 1.00 91.69 85 VAL A O 1
ATOM 675 N N . SER A 1 86 ? -3.231 7.016 -2.119 1.00 94.69 86 SER A N 1
ATOM 676 C CA . SER A 1 86 ? -3.167 8.209 -2.967 1.00 94.69 86 SER A CA 1
ATOM 677 C C . SER A 1 86 ? -1.774 8.415 -3.558 1.00 94.69 86 SER A C 1
ATOM 679 O O . SER A 1 86 ? -1.650 8.611 -4.762 1.00 94.69 86 SER A O 1
ATOM 681 N N . ILE A 1 87 ? -0.710 8.297 -2.754 1.00 92.62 87 ILE A N 1
ATOM 682 C CA . ILE A 1 87 ? 0.664 8.469 -3.247 1.00 92.62 87 ILE A CA 1
ATOM 683 C C . ILE A 1 87 ? 0.999 7.417 -4.314 1.00 92.62 87 ILE A C 1
ATOM 685 O O . ILE A 1 87 ? 1.485 7.782 -5.382 1.00 92.62 87 ILE A O 1
ATOM 689 N N . TRP A 1 88 ? 0.706 6.135 -4.065 1.00 88.38 88 TRP A N 1
ATOM 690 C CA . TRP A 1 88 ? 0.965 5.069 -5.043 1.00 88.38 88 TRP A CA 1
ATOM 691 C C . TRP A 1 88 ? 0.148 5.263 -6.329 1.00 88.38 88 TRP A C 1
ATOM 693 O O . TRP A 1 88 ? 0.710 5.237 -7.423 1.00 88.38 88 TRP A O 1
ATOM 703 N N . GLY A 1 89 ? -1.148 5.567 -6.207 1.00 89.31 89 GLY A N 1
ATOM 704 C CA . GLY A 1 89 ? -2.011 5.821 -7.361 1.00 89.31 89 GLY A CA 1
ATOM 705 C C . GLY A 1 89 ? -1.557 7.025 -8.190 1.00 89.31 89 GLY A C 1
ATOM 706 O O . GLY A 1 89 ? -1.535 6.954 -9.416 1.00 89.31 89 GLY A O 1
ATOM 707 N N . ILE A 1 90 ? -1.131 8.115 -7.544 1.00 91.69 90 ILE A N 1
ATOM 708 C CA . ILE A 1 90 ? -0.605 9.296 -8.242 1.00 91.69 90 ILE A CA 1
ATOM 709 C C . ILE A 1 90 ? 0.691 8.955 -8.979 1.00 91.69 90 ILE A C 1
ATOM 711 O O . ILE A 1 90 ? 0.836 9.351 -10.131 1.00 91.69 90 ILE A O 1
ATOM 715 N N . ILE A 1 91 ? 1.616 8.215 -8.358 1.00 87.62 91 ILE A N 1
ATOM 716 C CA . ILE A 1 91 ? 2.868 7.802 -9.011 1.00 87.62 91 ILE A CA 1
ATOM 717 C C . ILE A 1 91 ? 2.567 6.969 -10.263 1.00 87.62 91 ILE A C 1
ATOM 719 O O . ILE A 1 91 ? 3.124 7.254 -11.321 1.00 87.62 91 ILE A O 1
ATOM 723 N N . GLN A 1 92 ? 1.641 6.012 -10.182 1.00 84.56 92 GLN A N 1
ATOM 724 C CA . GLN A 1 92 ? 1.276 5.155 -11.312 1.00 84.56 92 GLN A CA 1
ATOM 725 C C . GLN A 1 92 ? 0.575 5.931 -12.443 1.00 84.56 92 GLN A C 1
ATOM 727 O O . GLN A 1 92 ? 0.855 5.730 -13.629 1.00 84.56 92 GLN A O 1
ATOM 732 N N . LEU A 1 93 ? -0.303 6.877 -12.095 1.00 87.56 93 LEU A N 1
ATOM 733 C CA . LEU A 1 93 ? -0.920 7.783 -13.069 1.00 87.56 93 LEU A CA 1
ATOM 734 C C . LEU A 1 93 ? 0.115 8.693 -13.737 1.00 87.56 93 LEU A C 1
ATOM 736 O O . LEU A 1 93 ? 0.028 8.968 -14.934 1.00 87.56 93 LEU A O 1
ATOM 740 N N . LEU A 1 94 ? 1.111 9.149 -12.981 1.00 88.00 94 LEU A N 1
ATOM 741 C CA . LEU A 1 94 ? 2.170 10.000 -13.502 1.00 88.00 94 LEU A CA 1
ATOM 742 C C . LEU A 1 94 ? 3.110 9.223 -14.430 1.00 88.00 94 LEU A C 1
ATOM 744 O O . LEU A 1 94 ? 3.495 9.747 -15.471 1.00 88.00 94 LEU A O 1
ATOM 748 N N . GLN A 1 95 ? 3.424 7.968 -14.100 1.00 80.62 95 GLN A N 1
ATOM 749 C CA . GLN A 1 95 ? 4.180 7.067 -14.971 1.00 80.62 95 GLN A CA 1
ATOM 750 C C . GLN A 1 95 ? 3.428 6.803 -16.281 1.00 80.62 95 GLN A C 1
ATOM 752 O O . GLN A 1 95 ? 3.974 7.043 -17.352 1.00 80.62 95 GLN A O 1
ATOM 757 N N . SER A 1 96 ? 2.156 6.410 -16.218 1.00 80.94 96 SER A N 1
ATOM 758 C CA . SER A 1 96 ? 1.355 6.153 -17.427 1.00 80.94 96 SER A CA 1
ATOM 759 C C . SER A 1 96 ? 1.156 7.400 -18.297 1.00 80.94 96 SER A C 1
ATOM 761 O O . SER A 1 96 ? 1.238 7.316 -19.518 1.00 80.94 96 SER A O 1
ATOM 763 N N . THR A 1 97 ? 0.968 8.576 -17.689 1.00 82.12 97 THR A N 1
ATOM 764 C CA . THR A 1 97 ? 0.716 9.823 -18.433 1.00 82.12 97 THR A CA 1
ATOM 765 C C . THR A 1 97 ? 1.993 10.467 -18.983 1.00 82.12 97 THR A C 1
ATOM 767 O O . THR A 1 97 ? 1.972 11.006 -20.087 1.00 82.12 97 THR A O 1
ATOM 770 N N . LEU A 1 98 ? 3.100 10.465 -18.227 1.00 77.50 98 LEU A N 1
ATOM 771 C CA . LEU A 1 98 ? 4.334 11.170 -18.611 1.00 77.50 98 LEU A CA 1
ATOM 772 C C . LEU A 1 98 ? 5.405 10.264 -19.225 1.00 77.50 98 LEU A C 1
ATOM 774 O O . LEU A 1 98 ? 6.231 10.759 -19.989 1.00 77.50 98 LEU A O 1
ATOM 778 N N . LEU A 1 99 ? 5.419 8.969 -18.897 1.00 70.81 99 LEU A N 1
ATOM 779 C CA . LEU A 1 99 ? 6.392 8.007 -19.431 1.00 70.81 99 LEU A CA 1
ATOM 780 C C . LEU A 1 99 ? 5.823 7.163 -20.582 1.00 70.81 99 LEU A C 1
ATOM 782 O O . LEU A 1 99 ? 6.593 6.464 -21.235 1.00 70.81 99 LEU A O 1
ATOM 786 N N . GLY A 1 100 ? 4.520 7.263 -20.877 1.00 63.94 100 GLY A N 1
ATOM 787 C CA . GLY A 1 100 ? 3.902 6.643 -22.056 1.00 63.94 100 GLY A CA 1
ATOM 788 C C . GLY A 1 100 ? 3.937 5.114 -22.050 1.00 63.94 100 GLY A C 1
ATOM 789 O O . GLY A 1 100 ? 4.054 4.500 -23.109 1.00 63.94 100 GLY A O 1
ATOM 790 N N . THR A 1 101 ? 3.871 4.493 -20.870 1.00 61.94 101 THR A N 1
ATOM 791 C CA . THR A 1 101 ? 3.788 3.036 -20.709 1.00 61.94 101 THR A CA 1
ATOM 792 C C . THR A 1 101 ? 2.379 2.546 -21.060 1.00 61.94 101 THR A C 1
ATOM 794 O O . THR A 1 101 ? 1.589 2.170 -20.197 1.00 61.94 101 THR A O 1
ATOM 797 N N . ASP A 1 102 ? 2.031 2.595 -22.347 1.00 59.38 102 ASP A N 1
ATOM 798 C CA . ASP A 1 102 ? 0.754 2.104 -22.866 1.00 59.38 102 ASP A CA 1
ATOM 799 C C . ASP A 1 102 ? 0.772 0.563 -22.967 1.00 59.38 102 ASP A C 1
ATOM 801 O O . ASP A 1 102 ? 1.441 0.018 -23.847 1.00 59.38 102 ASP A O 1
ATOM 805 N N . PRO A 1 103 ? -0.020 -0.187 -22.173 1.00 56.03 103 PRO A N 1
ATOM 806 C CA . PRO A 1 103 ? -0.021 -1.658 -22.197 1.00 56.03 103 PRO A CA 1
ATOM 807 C C . PRO A 1 103 ? -0.557 -2.277 -23.505 1.00 56.03 103 PRO A C 1
ATOM 809 O O . PRO A 1 103 ? -0.537 -3.495 -23.669 1.00 56.03 103 PRO A O 1
ATOM 812 N N . LEU A 1 104 ? -1.055 -1.461 -24.442 1.00 57.31 104 LEU A N 1
ATOM 813 C CA . LEU A 1 104 ? -1.529 -1.889 -25.764 1.00 57.31 104 LEU A CA 1
ATOM 814 C C . LEU A 1 104 ? -0.485 -1.688 -26.873 1.00 57.31 104 LEU A C 1
ATOM 816 O O . LEU A 1 104 ? -0.760 -2.017 -28.031 1.00 57.31 104 LEU A O 1
ATOM 820 N N . ARG A 1 105 ? 0.706 -1.170 -26.545 1.00 52.34 105 ARG A N 1
ATOM 821 C CA . ARG A 1 105 ? 1.812 -1.026 -27.490 1.00 52.34 105 ARG A CA 1
ATOM 822 C C . ARG A 1 105 ? 2.910 -2.039 -27.144 1.00 52.34 105 ARG A C 1
ATOM 824 O O . ARG A 1 105 ? 3.453 -1.994 -26.048 1.00 52.34 105 ARG A O 1
ATOM 831 N N . PRO A 1 106 ? 3.236 -2.994 -28.035 1.00 51.47 106 PRO A N 1
ATOM 832 C CA . PRO A 1 106 ? 4.349 -3.900 -27.797 1.00 51.47 106 PRO A CA 1
ATOM 833 C C . PRO A 1 106 ? 5.654 -3.121 -27.988 1.00 51.47 106 PRO A C 1
ATOM 835 O O . PRO A 1 106 ? 6.101 -2.893 -29.113 1.00 51.47 106 PRO A O 1
ATOM 838 N N . ASP A 1 107 ? 6.254 -2.685 -26.886 1.00 55.09 107 ASP A N 1
ATOM 839 C CA . ASP A 1 107 ? 7.509 -1.942 -26.892 1.00 55.09 107 ASP A CA 1
ATOM 840 C C . ASP A 1 107 ? 8.694 -2.891 -27.116 1.00 55.09 107 ASP A C 1
ATOM 842 O O . ASP A 1 107 ? 9.352 -3.374 -26.194 1.00 55.09 107 ASP A O 1
ATOM 846 N N . THR A 1 108 ? 9.006 -3.167 -28.381 1.00 56.84 108 THR A N 1
ATOM 847 C CA . THR A 1 108 ? 10.281 -3.779 -28.759 1.00 56.84 108 THR A CA 1
ATOM 848 C C . THR A 1 108 ? 11.405 -2.747 -28.620 1.00 56.84 108 THR A C 1
ATOM 850 O O . THR A 1 108 ? 11.680 -2.005 -29.562 1.00 56.84 108 THR A O 1
ATOM 853 N N . GLY A 1 109 ? 12.082 -2.712 -27.467 1.00 56.50 109 GLY A N 1
ATOM 854 C CA . GLY A 1 109 ? 13.503 -2.338 -27.443 1.00 56.50 109 GLY A CA 1
ATOM 855 C C . GLY A 1 109 ? 13.989 -1.224 -26.516 1.00 56.50 109 GLY A C 1
ATOM 856 O O . GLY A 1 109 ? 15.142 -0.834 -26.671 1.00 56.50 109 GLY A O 1
ATOM 857 N N . ASN A 1 110 ? 13.214 -0.722 -25.551 1.00 54.53 110 ASN A N 1
ATOM 858 C CA . ASN A 1 110 ? 13.811 0.033 -24.439 1.00 54.53 110 ASN A CA 1
ATOM 859 C C . ASN A 1 110 ? 12.870 0.076 -23.229 1.00 54.53 110 ASN A C 1
ATOM 861 O O . ASN A 1 110 ? 12.195 1.069 -22.980 1.00 54.53 110 ASN A O 1
ATOM 865 N N . SER A 1 111 ? 12.820 -1.024 -22.480 1.00 48.88 111 SER A N 1
ATOM 866 C CA . SER A 1 111 ? 12.097 -1.098 -21.214 1.00 48.88 111 SER A CA 1
ATOM 867 C C . SER A 1 111 ? 12.749 -0.158 -20.208 1.00 48.88 111 SER A C 1
ATOM 869 O O . SER A 1 111 ? 13.750 -0.508 -19.589 1.00 48.88 111 SER A O 1
ATOM 871 N N . VAL A 1 112 ? 12.214 1.048 -20.016 1.00 55.66 112 VAL A N 1
ATOM 872 C CA . VAL A 1 112 ? 12.145 1.548 -18.635 1.00 55.66 112 VAL A CA 1
ATOM 873 C C . VAL A 1 112 ? 11.552 0.396 -17.826 1.00 55.66 112 VAL A C 1
ATOM 875 O O . VAL A 1 112 ? 10.572 -0.198 -18.273 1.00 55.66 112 VAL A O 1
ATOM 878 N N . CYS A 1 113 ? 12.247 -0.015 -16.764 1.00 56.78 113 CYS A N 1
ATOM 879 C CA . CYS A 1 113 ? 11.614 -0.860 -15.764 1.00 56.78 113 CYS A CA 1
ATOM 880 C C . CYS A 1 113 ? 10.275 -0.182 -15.394 1.00 56.78 113 CYS A C 1
ATOM 882 O O . CYS A 1 113 ? 9.262 -0.890 -15.372 1.00 56.78 113 CYS A O 1
#

Sequence (113 aa):
MIPRIFGLAVLFVPMVVLAAPRTFRELACLIADLLDTATFVLITLGLVMYFWGVATNIPHFGDEKGAEKQKSFFFWGLIILFVMVSIWGIIQLLQSTLLGTDPLRPDTGNSVC

Secondary structure (DSSP, 8-state):
-HHHHHHHHHHHHHHHHTS--SSHHHHHHHHHHHHHHHHHHHHHHHHHHHHHHHHHHGGGTT-TTTHHHHHHHHHHHHHHHHHHHHHHHHHHHHHHHHS---TTS---S----

Solvent-accessible surface area (backbone atoms only — not comparable to full-atom values): 6748 Å² total; per-residue (Å²): 120,66,71,59,53,55,53,53,56,57,67,52,50,66,70,67,57,78,66,71,61,90,45,73,65,53,46,52,34,54,50,51,55,50,50,53,55,48,49,56,51,47,52,55,51,46,51,54,52,48,51,51,56,49,65,70,52,56,87,57,68,73,49,88,88,46,37,65,63,51,55,50,50,54,53,53,52,50,51,54,52,48,52,58,53,46,55,55,52,50,52,53,52,47,43,43,72,75,69,62,68,51,92,88,56,88,79,87,80,75,80,76,113

Foldseek 3Di:
DVVVVVVVVVVCVVVLPPPPDPDPQSVVVSVVVVVLVVLVVCLVVLVVVLVVVVVVCVVVCPDPVCNVVNVVVNVVSVVVSCVSVVVSVVVVVCCCVVVVPDPPDPDPDDDPD

pLDDT: mean 75.99, std 13.86, range [48.28, 95.44]

Radius of gyration: 20.15 Å; Cα contacts (8 Å, |Δi|>4): 25; chains: 1; bounding box: 45×30×57 Å

Mean predicted aligned error: 11.95 Å

Nearest PDB structures (foldseek):
  6jqa-assembly1_A  TM=6.671E-01  e=8.014E+00  Onion yellows phytoplasma OY-W
  5nik-assembly1_D  TM=4.381E-01  e=4.648E+00  Escherichia coli K-12

Organism: NCBI:txid1798512